Protein AF-A0A8T5AYS2-F1 (afdb_monomer_lite)

pLDDT: mean 88.97, std 14.57, range [39.88, 98.62]

Foldseek 3Di:
DAEKEKEWEAEDDPNDGAPLLVLLVVQLVVLQVVCCVVCVVVVYHYHYHYHYDYLVNCVVPQASHGWMDIPNHTLCVLQVKDKDWDAGDDSNPPDTHIWIGHPNDIGSRDHSVSSNSSSVSSVVVRVPPPPDDDDDDDDDDDDD

Secondary structure (DSSP, 8-state):
-EEEEEEEEEE-BTTB--HHHHHHHHHHHHHHHHHHHHHGGGTEEEEEEEEEE-HHHHHH-GGGTTEEEETTEEHHHHHT-EEEEEE--GGGTTSEEEEEEETTEEESS--HHHHHHHHHHHHHHHHHS-S------S------

Sequence (144 aa):
MKELRIKWQRLIHNGQTCPRCMSTGEEIEKAVSILKQTLTPLGIEVILEKDEFSLSEFYENPLESNRIWIEGRPIEEWLNGNTGQSPCCDNCSPHECRTIEVEEKVYETITSDLVVKAGMFAALNLINKPCCEDDENEGQSNTT

Radius of gyration: 17.22 Å; chains: 1; bounding box: 46×31×53 Å

Structure (mmCIF, N/CA/C/O backbone):
data_AF-A0A8T5AYS2-F1
#
_entry.id   AF-A0A8T5AYS2-F1
#
loop_
_atom_site.group_PDB
_atom_site.id
_atom_site.type_symbol
_atom_site.label_atom_id
_atom_site.label_alt_id
_atom_site.label_comp_id
_atom_site.label_asym_id
_atom_site.label_entity_id
_atom_site.label_seq_id
_atom_site.pdbx_PDB_ins_code
_atom_site.Cartn_x
_atom_site.Cartn_y
_atom_site.Cartn_z
_atom_site.occupancy
_atom_site.B_iso_or_equiv
_atom_site.auth_seq_id
_atom_site.auth_comp_id
_atom_site.auth_asym_id
_atom_site.auth_atom_id
_atom_site.pdbx_PDB_model_num
ATOM 1 N N . MET A 1 1 ? -6.462 11.374 20.583 1.00 80.81 1 MET A N 1
ATOM 2 C CA . MET A 1 1 ? -7.019 10.784 19.347 1.00 80.81 1 MET A CA 1
ATOM 3 C C . MET A 1 1 ? -6.039 9.707 18.922 1.00 80.81 1 MET A C 1
ATOM 5 O O . MET A 1 1 ? -4.854 9.931 19.126 1.00 80.81 1 MET A O 1
ATOM 9 N N . LYS A 1 2 ? -6.491 8.535 18.470 1.00 93.19 2 LYS A N 1
ATOM 10 C CA . LYS A 1 2 ? -5.560 7.516 17.954 1.00 93.19 2 LYS A CA 1
ATOM 11 C C . LYS A 1 2 ? -5.238 7.859 16.497 1.00 93.19 2 LYS A C 1
ATOM 13 O O . LYS A 1 2 ? -6.094 8.413 15.812 1.00 93.19 2 LYS A O 1
ATOM 18 N N . GLU A 1 3 ? -4.039 7.543 16.039 1.00 96.62 3 GLU A N 1
ATOM 19 C CA . GLU A 1 3 ? -3.625 7.761 14.652 1.00 96.62 3 GLU A CA 1
ATOM 20 C C . GLU A 1 3 ? -3.446 6.406 13.972 1.00 96.62 3 GLU A C 1
ATOM 22 O O . GLU A 1 3 ? -2.848 5.509 14.555 1.00 96.62 3 GLU A O 1
ATOM 27 N N . LEU A 1 4 ? -3.984 6.268 12.763 1.00 98.00 4 LEU A N 1
ATOM 28 C CA . LEU A 1 4 ? -3.706 5.178 11.842 1.00 98.00 4 LEU A CA 1
ATOM 29 C C . LEU A 1 4 ? -2.794 5.718 10.735 1.00 98.00 4 LEU A C 1
ATOM 31 O O . LEU A 1 4 ? -3.246 6.429 9.833 1.00 98.00 4 LEU A O 1
ATOM 35 N N . ARG A 1 5 ? -1.510 5.388 10.808 1.00 98.31 5 ARG A N 1
ATOM 36 C CA . ARG A 1 5 ? -0.469 5.801 9.871 1.00 98.31 5 ARG A CA 1
ATOM 37 C C . ARG A 1 5 ? -0.331 4.785 8.752 1.00 98.31 5 ARG A C 1
ATOM 39 O O . ARG A 1 5 ? -0.065 3.603 8.977 1.00 98.31 5 ARG A O 1
ATOM 46 N N . ILE A 1 6 ? -0.483 5.278 7.532 1.00 98.56 6 ILE A N 1
ATOM 47 C CA . ILE A 1 6 ? -0.266 4.546 6.292 1.00 98.56 6 ILE A CA 1
ATOM 48 C C . ILE A 1 6 ? 0.914 5.205 5.593 1.00 98.56 6 ILE A C 1
ATOM 50 O O . ILE A 1 6 ? 0.855 6.381 5.247 1.00 98.56 6 ILE A O 1
ATOM 54 N N . LYS A 1 7 ? 1.978 4.444 5.369 1.00 98.44 7 LYS A N 1
ATOM 55 C CA . LYS A 1 7 ? 3.162 4.887 4.637 1.00 98.44 7 LYS A CA 1
ATOM 56 C C . LYS A 1 7 ? 3.216 4.174 3.299 1.00 98.44 7 LYS A C 1
ATOM 58 O O . LYS A 1 7 ? 3.089 2.954 3.248 1.00 98.44 7 LYS A O 1
ATOM 63 N N . TRP A 1 8 ? 3.455 4.917 2.228 1.00 97.94 8 TRP A N 1
ATOM 64 C CA . TRP A 1 8 ? 3.685 4.362 0.901 1.00 97.94 8 TRP A CA 1
ATOM 65 C C . TRP A 1 8 ? 4.996 4.865 0.319 1.00 97.94 8 TRP A C 1
ATOM 67 O O . TRP A 1 8 ? 5.173 6.064 0.115 1.00 97.94 8 TRP A O 1
ATOM 77 N N . GLN A 1 9 ? 5.891 3.930 0.017 1.00 95.75 9 GLN A N 1
ATOM 78 C CA . GLN A 1 9 ? 7.172 4.197 -0.623 1.00 95.75 9 GLN A CA 1
ATOM 79 C C . GLN A 1 9 ? 7.127 3.780 -2.091 1.00 95.75 9 GLN A C 1
ATOM 81 O O . GLN A 1 9 ? 6.678 2.680 -2.429 1.00 95.75 9 GLN A O 1
ATOM 86 N N . ARG A 1 10 ? 7.629 4.643 -2.977 1.00 94.06 10 ARG A N 1
ATOM 87 C CA . ARG A 1 10 ? 7.672 4.384 -4.423 1.00 94.06 10 ARG A CA 1
ATOM 88 C C . ARG A 1 10 ? 8.931 4.941 -5.061 1.00 94.06 10 ARG A C 1
ATOM 90 O O . ARG A 1 10 ? 9.403 6.003 -4.665 1.00 94.06 10 ARG A O 1
ATOM 97 N N . LEU A 1 11 ? 9.395 4.283 -6.120 1.00 92.38 11 LEU A N 1
ATOM 98 C CA . LEU A 1 11 ? 10.430 4.841 -6.984 1.00 92.38 11 LEU A CA 1
ATOM 99 C C . LEU A 1 11 ? 9.966 6.180 -7.569 1.00 92.38 11 LEU A C 1
ATOM 101 O O . LEU A 1 11 ? 8.943 6.226 -8.258 1.00 92.38 11 LEU A O 1
ATOM 105 N N . ILE A 1 12 ? 10.739 7.238 -7.339 1.00 91.19 12 ILE A N 1
ATOM 106 C CA . ILE A 1 12 ? 10.615 8.511 -8.048 1.00 91.19 12 ILE A CA 1
ATOM 107 C C . ILE A 1 12 ? 11.900 8.762 -8.834 1.00 91.1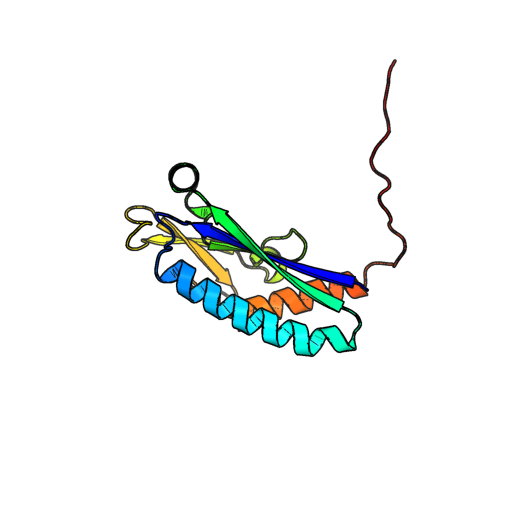9 12 ILE A C 1
ATOM 109 O O . ILE A 1 12 ? 13.000 8.783 -8.288 1.00 91.19 12 ILE A O 1
ATOM 113 N N . HIS A 1 13 ? 11.755 8.985 -10.137 1.00 87.00 13 HIS A N 1
ATOM 114 C CA . HIS A 1 13 ? 12.836 9.391 -11.023 1.00 87.00 13 HIS A CA 1
ATOM 115 C C . HIS A 1 13 ? 12.359 10.559 -11.889 1.00 87.00 13 HIS A C 1
ATOM 117 O O . HIS A 1 13 ? 11.329 10.464 -12.554 1.00 87.00 13 HIS A O 1
ATOM 123 N N . ASN A 1 14 ? 13.077 11.687 -11.844 1.00 84.81 14 ASN A N 1
ATOM 124 C CA . ASN A 1 14 ? 12.712 12.939 -12.525 1.00 84.81 14 ASN A CA 1
ATOM 125 C C . ASN A 1 14 ? 11.274 13.414 -12.223 1.00 84.81 14 ASN A C 1
ATOM 127 O O . ASN A 1 14 ? 10.566 13.894 -13.106 1.00 84.81 14 ASN A O 1
ATOM 131 N N . GLY A 1 15 ? 10.825 13.251 -10.973 1.00 85.31 15 GLY A N 1
ATOM 132 C CA . GLY A 1 15 ? 9.476 13.631 -10.538 1.00 85.31 15 GLY A CA 1
ATOM 133 C C . GLY A 1 15 ? 8.358 12.694 -11.013 1.00 85.31 15 GLY A C 1
ATOM 134 O O . GLY A 1 15 ? 7.185 12.999 -10.813 1.00 85.31 15 GLY A O 1
ATOM 135 N N . GLN A 1 16 ? 8.695 11.560 -11.633 1.00 87.00 16 GLN A N 1
ATOM 136 C CA . GLN A 1 16 ? 7.741 10.583 -12.156 1.00 87.00 16 GLN A CA 1
ATOM 137 C C . GLN A 1 16 ? 7.979 9.190 -11.563 1.00 87.00 16 GLN A C 1
ATOM 139 O O . GLN A 1 16 ? 9.067 8.867 -11.090 1.00 87.00 16 GLN A O 1
ATOM 144 N N . THR A 1 17 ? 6.951 8.345 -11.608 1.00 91.31 17 THR A N 1
ATOM 145 C CA . THR A 1 17 ? 7.015 6.924 -11.238 1.00 91.31 17 THR A CA 1
ATOM 146 C C . THR A 1 17 ? 6.467 6.069 -12.380 1.00 91.31 17 THR A C 1
ATOM 148 O O . THR A 1 17 ? 5.879 6.610 -13.316 1.00 91.31 17 THR A O 1
ATOM 151 N N . CYS A 1 18 ? 6.664 4.751 -12.339 1.00 90.38 18 CYS A N 1
ATOM 152 C CA . CYS A 1 18 ? 6.117 3.870 -13.370 1.00 90.38 18 CYS A CA 1
ATOM 153 C C . CYS A 1 18 ? 4.581 3.751 -13.250 1.00 90.38 18 CYS A C 1
ATOM 155 O O . CYS A 1 18 ? 4.030 3.964 -12.161 1.00 90.38 18 CYS A O 1
ATOM 157 N N . PRO A 1 19 ? 3.871 3.360 -14.325 1.00 90.50 19 PRO A N 1
ATOM 158 C CA . PRO A 1 19 ? 2.417 3.200 -14.309 1.00 90.50 19 PRO A CA 1
ATOM 159 C C . PRO A 1 19 ? 1.897 2.325 -13.162 1.00 90.50 19 PRO A C 1
ATOM 161 O O . PRO A 1 19 ? 0.900 2.670 -12.536 1.00 90.50 19 PRO A O 1
ATOM 164 N N . ARG A 1 20 ? 2.613 1.244 -12.817 1.00 92.12 20 ARG A N 1
ATOM 165 C CA . ARG A 1 20 ? 2.241 0.331 -11.722 1.00 92.12 20 ARG A CA 1
ATOM 166 C C . ARG A 1 20 ? 2.201 1.041 -10.366 1.00 92.12 20 ARG A C 1
ATOM 168 O O . ARG A 1 20 ? 1.201 0.950 -9.657 1.00 92.12 20 ARG A O 1
ATOM 175 N N . CYS A 1 21 ? 3.265 1.769 -10.027 1.00 91.31 21 CYS A N 1
ATOM 176 C CA . CYS A 1 21 ? 3.328 2.570 -8.806 1.00 91.31 21 CYS A CA 1
ATOM 177 C C . CYS A 1 21 ? 2.285 3.692 -8.830 1.00 91.31 21 CYS A C 1
ATOM 179 O O . CYS A 1 21 ? 1.629 3.943 -7.825 1.00 91.31 21 CYS A O 1
ATOM 181 N N . MET A 1 22 ? 2.094 4.355 -9.972 1.00 93.56 22 MET A N 1
ATOM 182 C CA . MET A 1 22 ? 1.096 5.418 -10.104 1.00 93.56 22 MET A CA 1
ATOM 183 C C . MET A 1 22 ? -0.315 4.903 -9.788 1.00 93.56 22 MET A C 1
ATOM 185 O O . MET A 1 22 ? -0.991 5.487 -8.944 1.00 93.56 22 MET A O 1
ATOM 189 N N . SER A 1 23 ? -0.717 3.773 -10.378 1.00 95.69 23 SER A N 1
ATOM 190 C CA . SER A 1 23 ? -2.014 3.146 -10.104 1.00 95.69 23 SER A CA 1
ATOM 191 C C . SER A 1 23 ? -2.157 2.699 -8.647 1.00 95.69 23 SER A C 1
ATOM 193 O O . SER A 1 23 ? -3.212 2.913 -8.057 1.00 95.69 23 SER A O 1
ATOM 195 N N . THR A 1 24 ? -1.104 2.152 -8.024 1.00 96.38 24 THR A N 1
ATOM 196 C CA . THR A 1 24 ? -1.131 1.856 -6.577 1.00 96.38 24 THR A CA 1
ATOM 197 C C . THR A 1 24 ? -1.371 3.130 -5.762 1.00 96.38 24 THR A C 1
ATOM 199 O O . THR A 1 24 ? -2.170 3.124 -4.830 1.00 96.38 24 THR A O 1
ATOM 202 N N . GLY A 1 25 ? -0.731 4.244 -6.124 1.00 96.88 25 GLY A N 1
ATOM 203 C CA . GLY A 1 25 ? -0.942 5.535 -5.469 1.00 96.88 25 GLY A CA 1
ATOM 204 C C . GLY A 1 25 ? -2.391 6.012 -5.525 1.00 96.88 25 GLY A C 1
ATOM 205 O O . GLY A 1 25 ? -2.927 6.462 -4.515 1.00 96.88 25 GLY A O 1
ATOM 206 N N . GLU A 1 26 ? -3.043 5.882 -6.680 1.00 97.81 26 GLU A N 1
ATOM 207 C CA . GLU A 1 26 ? -4.462 6.223 -6.846 1.00 97.81 26 GLU A CA 1
ATOM 208 C C . GLU A 1 26 ? -5.373 5.341 -5.980 1.00 97.81 26 GLU A C 1
ATOM 210 O O . GLU A 1 26 ? -6.319 5.833 -5.363 1.00 97.81 26 GLU A O 1
ATOM 215 N N . GLU A 1 27 ? -5.082 4.043 -5.901 1.00 98.56 27 GLU A N 1
ATOM 216 C CA . GLU A 1 27 ? -5.819 3.101 -5.058 1.00 98.56 27 GLU A CA 1
ATOM 217 C C . GLU A 1 27 ? -5.630 3.383 -3.559 1.00 98.56 27 GLU A C 1
ATOM 219 O O . GLU A 1 27 ? -6.595 3.322 -2.793 1.00 98.56 27 GLU A O 1
ATOM 224 N N . ILE A 1 28 ? -4.428 3.783 -3.136 1.00 98.31 28 ILE A N 1
ATOM 225 C CA . ILE A 1 28 ? -4.165 4.197 -1.751 1.00 98.31 28 ILE A CA 1
ATOM 226 C C . ILE A 1 28 ? -4.977 5.442 -1.392 1.00 98.31 28 ILE A C 1
ATOM 228 O O . ILE A 1 28 ? -5.589 5.477 -0.328 1.00 98.31 28 ILE A O 1
ATOM 232 N N . GLU A 1 29 ? -5.039 6.448 -2.267 1.00 98.31 29 GLU A N 1
ATOM 233 C CA . GLU A 1 29 ? -5.828 7.662 -2.011 1.00 98.31 29 GLU A CA 1
ATOM 234 C C . GLU A 1 29 ? -7.322 7.349 -1.847 1.00 98.31 29 GLU A C 1
ATOM 236 O O . GLU A 1 29 ? -7.982 7.850 -0.927 1.00 98.31 29 GLU A O 1
ATOM 241 N N . LYS A 1 30 ? -7.858 6.453 -2.689 1.00 98.56 30 LYS A N 1
ATOM 242 C CA . LYS A 1 30 ? -9.235 5.953 -2.551 1.00 98.56 30 LYS A CA 1
ATOM 243 C C . LYS A 1 30 ? -9.434 5.268 -1.199 1.00 98.56 30 LYS A C 1
ATOM 245 O O . LYS A 1 30 ? -10.393 5.579 -0.491 1.00 98.56 30 LYS A O 1
ATOM 250 N N . ALA A 1 31 ? -8.520 4.379 -0.816 1.00 98.56 31 ALA A N 1
ATOM 251 C CA . ALA A 1 31 ? -8.592 3.657 0.449 1.00 98.56 31 ALA A CA 1
ATOM 252 C C . ALA A 1 31 ? -8.507 4.585 1.669 1.00 98.56 31 ALA A C 1
ATOM 254 O O . ALA A 1 31 ? -9.311 4.463 2.591 1.00 98.56 31 ALA A O 1
ATOM 255 N N . VAL A 1 32 ? -7.592 5.558 1.661 1.00 98.50 32 VAL A N 1
ATOM 256 C CA . VAL A 1 32 ? -7.444 6.558 2.730 1.00 98.50 32 VAL A CA 1
ATOM 257 C C . VAL A 1 32 ? -8.722 7.374 2.888 1.00 98.50 32 VAL A C 1
ATOM 259 O O . VAL A 1 32 ? -9.163 7.602 4.013 1.00 98.50 32 VAL A O 1
ATOM 262 N N . SER A 1 33 ? -9.362 7.771 1.786 1.00 98.56 33 SER A N 1
ATOM 263 C CA . SER A 1 33 ? -10.651 8.468 1.831 1.00 98.56 33 SER A CA 1
ATOM 264 C C . SER A 1 33 ? -11.745 7.631 2.509 1.00 98.56 33 SER A C 1
ATOM 266 O O . SER A 1 33 ? -12.482 8.143 3.356 1.00 98.56 33 SER A O 1
ATOM 268 N N . ILE A 1 34 ? -11.830 6.334 2.190 1.00 98.62 34 ILE A N 1
ATOM 269 C CA . ILE A 1 34 ? -12.789 5.398 2.803 1.00 98.62 34 ILE A CA 1
ATOM 270 C C . ILE A 1 34 ? -12.494 5.213 4.299 1.00 98.62 34 ILE A C 1
ATOM 272 O O . ILE A 1 34 ? -13.401 5.288 5.134 1.00 98.62 34 ILE A O 1
ATOM 276 N N . LEU A 1 35 ? -11.223 5.004 4.653 1.00 98.44 35 LEU A N 1
ATOM 277 C CA . LEU A 1 35 ? -10.790 4.811 6.036 1.00 98.44 35 LEU A CA 1
ATOM 278 C C . LEU A 1 35 ? -11.052 6.059 6.883 1.00 98.44 35 LEU A C 1
ATOM 280 O O . LEU A 1 35 ? -11.605 5.930 7.969 1.00 98.44 35 LEU A O 1
ATOM 284 N N . LYS A 1 36 ? -10.757 7.265 6.379 1.00 98.31 36 LYS A N 1
ATOM 285 C CA . LYS A 1 36 ? -11.077 8.528 7.070 1.00 98.31 36 LYS A CA 1
ATOM 286 C C . LYS A 1 36 ? -12.562 8.619 7.404 1.00 98.31 36 LYS A C 1
ATOM 288 O O . LYS A 1 36 ? -12.916 8.816 8.563 1.00 98.31 36 LYS A O 1
ATOM 293 N N . GLN A 1 37 ? -13.426 8.404 6.411 1.00 98.00 37 GLN A N 1
ATOM 294 C CA . GLN A 1 37 ? -14.880 8.452 6.598 1.00 98.00 37 GLN A CA 1
ATOM 295 C C . GLN A 1 37 ? -15.372 7.441 7.642 1.00 98.00 37 GLN A C 1
ATOM 297 O O . GLN A 1 37 ? -16.277 7.747 8.415 1.00 98.00 37 GLN A O 1
ATOM 302 N N . THR A 1 38 ? -14.761 6.257 7.688 1.00 97.38 38 THR A N 1
ATOM 303 C CA . THR A 1 38 ? -15.197 5.172 8.577 1.00 97.38 38 THR A CA 1
ATOM 304 C C . THR A 1 38 ? -14.637 5.299 9.996 1.00 97.38 38 THR A C 1
ATOM 306 O O . THR A 1 38 ? -15.323 4.976 10.962 1.00 97.38 38 THR A O 1
ATOM 309 N N . LEU A 1 39 ? -13.397 5.773 10.139 1.00 97.25 39 LEU A N 1
ATOM 310 C CA . LEU A 1 39 ? -12.642 5.735 11.393 1.00 97.25 39 LEU A CA 1
ATOM 311 C C . LEU A 1 39 ? -12.679 7.051 12.182 1.00 97.25 39 LEU A C 1
ATOM 313 O O . LEU A 1 39 ? -12.579 7.024 13.408 1.00 97.25 39 LEU A O 1
ATOM 317 N N . THR A 1 40 ? -12.910 8.194 11.526 1.00 96.62 40 THR A N 1
ATOM 318 C CA . THR A 1 40 ? -13.064 9.485 12.226 1.00 96.62 40 THR A CA 1
ATOM 319 C C . THR A 1 40 ? -14.181 9.466 13.282 1.00 96.62 40 THR A C 1
ATOM 321 O O . THR A 1 40 ? -13.927 9.926 14.397 1.00 96.62 40 THR A O 1
ATOM 324 N N . PRO A 1 41 ? -15.378 8.886 13.035 1.00 96.12 41 PRO A N 1
ATOM 325 C CA . PRO A 1 41 ? -16.413 8.748 14.068 1.00 96.12 41 PRO A CA 1
ATOM 326 C C . PRO A 1 41 ? -15.983 7.924 15.290 1.00 96.12 41 PRO A C 1
ATOM 328 O O . PRO A 1 41 ? -16.567 8.067 16.361 1.00 96.12 41 PRO A O 1
ATOM 331 N N . LEU A 1 42 ? -14.960 7.076 15.143 1.00 94.50 42 LEU A N 1
ATOM 332 C CA . LEU A 1 42 ? -14.379 6.266 16.216 1.00 94.50 42 LEU A CA 1
ATOM 333 C C . LEU A 1 42 ? -13.218 6.978 16.935 1.00 94.50 42 LEU A C 1
ATOM 335 O O . LEU A 1 42 ? -12.572 6.383 17.795 1.00 94.50 42 LEU A O 1
ATOM 339 N N . GLY A 1 43 ? -12.935 8.241 16.599 1.00 95.69 43 GLY A N 1
ATOM 340 C CA . GLY A 1 43 ? -11.833 9.005 17.186 1.00 95.69 43 GLY A CA 1
ATOM 341 C C . GLY A 1 43 ? -10.449 8.548 16.715 1.00 95.69 43 GLY A C 1
ATOM 342 O O . GLY A 1 43 ? -9.476 8.683 17.467 1.00 95.69 43 GLY A O 1
ATOM 343 N N . ILE A 1 44 ? -10.372 7.992 15.500 1.00 97.25 44 ILE A N 1
ATOM 344 C CA . ILE A 1 44 ? -9.125 7.599 14.839 1.00 97.25 44 ILE A CA 1
ATOM 345 C C . ILE A 1 44 ? -8.901 8.499 13.619 1.00 97.25 44 ILE A C 1
ATOM 347 O O . ILE A 1 44 ? -9.727 8.551 12.704 1.00 97.25 44 ILE A O 1
ATOM 351 N N . GLU A 1 45 ? -7.771 9.195 13.605 1.00 97.69 45 GLU A N 1
ATOM 352 C CA . GLU A 1 45 ? -7.304 9.986 12.468 1.00 97.69 45 GLU A CA 1
ATOM 353 C C . GLU A 1 45 ? -6.463 9.113 11.533 1.00 97.69 45 GLU A C 1
ATOM 355 O O . GLU A 1 45 ? -5.647 8.326 11.996 1.00 97.69 45 GLU A O 1
ATOM 360 N N . VAL A 1 46 ? -6.647 9.238 10.217 1.00 98.19 46 VAL A N 1
ATOM 361 C CA . VAL A 1 46 ? -5.871 8.473 9.227 1.00 98.19 46 VAL A CA 1
ATOM 362 C C . VAL A 1 46 ? -4.869 9.394 8.544 1.00 98.19 46 VAL A C 1
ATOM 364 O O . VAL A 1 46 ? -5.263 10.372 7.898 1.00 98.19 46 VAL A O 1
ATOM 367 N N . ILE A 1 47 ? -3.587 9.052 8.639 1.00 98.25 47 ILE A N 1
ATOM 368 C CA . ILE A 1 47 ? -2.467 9.831 8.105 1.00 98.25 47 ILE A CA 1
ATOM 369 C C . ILE A 1 47 ? -1.835 9.046 6.955 1.00 98.25 47 ILE A C 1
ATOM 371 O O . ILE A 1 47 ? -1.504 7.875 7.117 1.00 98.25 47 ILE A O 1
ATOM 375 N N . LEU A 1 48 ? -1.680 9.690 5.793 1.00 98.44 48 LEU A N 1
ATOM 376 C CA . LEU A 1 48 ? -0.969 9.131 4.643 1.00 98.44 48 LEU A CA 1
ATOM 377 C C . LEU A 1 48 ? 0.380 9.832 4.484 1.00 98.44 48 LEU A C 1
ATOM 379 O O . LEU A 1 48 ? 0.426 11.030 4.205 1.00 98.44 48 LEU A O 1
ATOM 383 N N . GLU A 1 49 ? 1.455 9.066 4.599 1.00 98.19 49 GLU A N 1
ATOM 384 C CA . GLU A 1 49 ? 2.828 9.487 4.341 1.00 98.19 49 GLU A CA 1
ATOM 385 C C . GLU A 1 49 ? 3.290 8.896 3.003 1.00 98.19 49 GLU A C 1
ATOM 387 O O . GLU A 1 49 ? 3.077 7.714 2.713 1.00 98.19 49 GLU A O 1
ATOM 392 N N . LYS A 1 50 ? 3.888 9.735 2.155 1.00 96.69 50 LYS A N 1
ATOM 393 C CA . LYS A 1 50 ? 4.376 9.346 0.831 1.00 96.69 50 LYS A CA 1
ATOM 394 C C . LYS A 1 50 ? 5.879 9.538 0.779 1.00 96.69 50 LYS A C 1
ATOM 396 O O . LYS A 1 50 ? 6.340 10.672 0.682 1.00 96.69 50 LYS A O 1
ATOM 401 N N . ASP A 1 51 ? 6.598 8.431 0.726 1.00 95.25 51 ASP A N 1
ATOM 402 C CA . ASP A 1 51 ? 8.050 8.428 0.687 1.00 95.25 51 ASP A CA 1
ATOM 403 C C . ASP A 1 51 ? 8.559 8.184 -0.728 1.00 95.25 51 ASP A C 1
ATOM 405 O O . ASP A 1 51 ? 7.983 7.431 -1.528 1.00 95.25 51 ASP A O 1
ATOM 409 N N . GLU A 1 52 ? 9.655 8.863 -1.037 1.00 93.88 52 GLU A N 1
ATOM 410 C CA . GLU A 1 52 ? 10.371 8.708 -2.290 1.00 93.88 52 GLU A CA 1
ATOM 411 C C . GLU A 1 52 ? 11.491 7.691 -2.108 1.00 93.88 52 GLU A C 1
ATOM 413 O O . GLU A 1 52 ? 12.226 7.722 -1.126 1.00 93.88 52 GLU A O 1
ATOM 418 N N . PHE A 1 53 ? 11.608 6.793 -3.075 1.00 90.25 53 PHE A N 1
ATOM 419 C CA . PHE A 1 53 ? 12.685 5.825 -3.179 1.00 90.25 53 PHE A CA 1
ATOM 420 C C . PHE A 1 53 ? 13.522 6.205 -4.392 1.00 90.25 53 PHE A C 1
ATOM 422 O O . PHE A 1 53 ? 12.983 6.352 -5.495 1.00 90.25 53 PHE A O 1
ATOM 429 N N . SER A 1 54 ? 14.814 6.445 -4.195 1.00 89.94 54 SER A N 1
ATOM 430 C CA . SER A 1 54 ? 15.680 6.908 -5.274 1.00 89.94 54 SER A CA 1
ATOM 431 C C . SER A 1 54 ? 15.998 5.785 -6.260 1.00 89.94 54 SER A C 1
ATOM 433 O O . SER A 1 54 ? 15.892 4.596 -5.961 1.00 89.94 54 SER A O 1
ATOM 435 N N . LEU A 1 55 ? 16.445 6.163 -7.458 1.00 86.75 55 LEU A N 1
ATOM 436 C CA . LEU A 1 55 ? 16.857 5.191 -8.469 1.00 86.75 55 LEU A CA 1
ATOM 437 C C . LEU A 1 55 ? 18.088 4.374 -8.030 1.00 86.75 55 LEU A C 1
ATOM 439 O O . LEU A 1 55 ? 18.185 3.196 -8.358 1.00 86.75 55 LEU A O 1
ATOM 443 N N . SER A 1 56 ? 19.013 4.975 -7.274 1.00 88.62 56 SER A N 1
ATOM 444 C CA . SER A 1 56 ? 20.176 4.265 -6.724 1.00 88.62 56 SER A CA 1
ATOM 445 C C . SER A 1 56 ? 19.766 3.182 -5.731 1.00 88.62 56 SER A C 1
ATOM 447 O O . SER A 1 56 ? 20.216 2.050 -5.863 1.00 88.62 56 SER A O 1
ATOM 449 N N . GLU A 1 57 ? 18.865 3.500 -4.798 1.00 88.50 57 GLU A N 1
ATOM 450 C CA . GLU A 1 57 ? 18.353 2.517 -3.833 1.00 88.50 57 GLU A CA 1
ATOM 451 C C . GLU A 1 57 ? 17.529 1.432 -4.538 1.00 88.50 57 GLU A C 1
ATOM 453 O O . GLU A 1 57 ? 17.602 0.255 -4.188 1.00 88.50 57 GLU A O 1
ATOM 458 N N . PHE A 1 58 ? 16.795 1.807 -5.590 1.00 88.06 58 PHE A N 1
ATOM 459 C CA . PHE A 1 58 ? 16.055 0.858 -6.412 1.00 88.06 58 PHE A CA 1
ATOM 460 C C . PHE A 1 58 ? 16.950 -0.166 -7.100 1.00 88.06 58 PHE A C 1
ATOM 462 O O . PHE A 1 58 ? 16.591 -1.337 -7.134 1.00 88.06 58 PHE A O 1
ATOM 469 N N . TYR A 1 59 ? 18.112 0.229 -7.620 1.00 87.00 59 TYR A N 1
ATOM 470 C CA . TYR A 1 59 ? 19.033 -0.732 -8.230 1.00 87.00 59 TYR A CA 1
ATOM 471 C C . TYR A 1 59 ? 19.656 -1.699 -7.222 1.00 87.00 59 TYR A C 1
ATOM 473 O O . TYR A 1 59 ? 19.996 -2.821 -7.598 1.00 87.00 59 TYR A O 1
ATOM 481 N N . GLU A 1 60 ? 19.782 -1.295 -5.958 1.00 89.94 60 GLU A N 1
ATOM 482 C CA . GLU A 1 60 ? 20.245 -2.177 -4.886 1.00 89.94 60 GLU A CA 1
ATOM 483 C C . GLU A 1 60 ? 19.144 -3.140 -4.430 1.00 89.94 60 GLU A C 1
ATOM 485 O O . GLU A 1 60 ? 19.411 -4.326 -4.230 1.00 89.94 60 GLU A O 1
ATOM 490 N N . ASN A 1 61 ? 17.905 -2.655 -4.293 1.00 90.19 61 ASN A N 1
ATOM 491 C CA . ASN A 1 61 ? 16.776 -3.475 -3.862 1.00 90.19 61 ASN A CA 1
ATOM 492 C C . ASN A 1 61 ? 15.438 -3.049 -4.513 1.00 90.19 61 ASN A C 1
ATOM 494 O O . ASN A 1 61 ? 14.649 -2.312 -3.909 1.00 90.19 61 ASN A O 1
ATOM 498 N N . PRO A 1 62 ? 15.122 -3.554 -5.723 1.00 88.50 62 PRO A N 1
ATOM 499 C CA . PRO A 1 62 ? 13.902 -3.192 -6.452 1.00 88.50 62 PRO A CA 1
ATOM 500 C C . PRO A 1 62 ? 12.595 -3.509 -5.711 1.00 88.50 62 PRO A C 1
ATOM 502 O O . PRO A 1 62 ? 11.565 -2.875 -5.962 1.00 88.50 62 PRO A O 1
ATOM 505 N N . LEU A 1 63 ? 12.625 -4.492 -4.803 1.00 90.94 63 LEU A N 1
ATOM 506 C CA . LEU A 1 63 ? 11.452 -4.972 -4.069 1.00 90.94 63 LEU A CA 1
ATOM 507 C C . LEU A 1 63 ? 11.035 -4.050 -2.915 1.00 90.94 63 LEU A C 1
ATOM 509 O O . LEU A 1 63 ? 9.954 -4.227 -2.358 1.00 90.94 63 LEU A O 1
ATOM 513 N N . GLU A 1 64 ? 11.848 -3.047 -2.582 1.00 91.25 64 GLU A N 1
ATOM 514 C CA . GLU A 1 64 ? 11.490 -1.997 -1.618 1.00 91.25 64 GLU A CA 1
ATOM 515 C C . GLU A 1 64 ? 10.678 -0.860 -2.257 1.00 91.25 64 GLU A C 1
ATOM 517 O O . GLU A 1 64 ? 10.123 -0.008 -1.561 1.00 91.25 64 GLU A O 1
ATOM 522 N N . SER A 1 65 ? 10.554 -0.849 -3.587 1.00 90.81 65 SER A N 1
ATOM 523 C CA . SER A 1 65 ? 9.635 0.049 -4.281 1.00 90.81 65 SER A CA 1
ATOM 524 C C . SER A 1 65 ? 8.203 -0.482 -4.238 1.00 90.81 65 SER A C 1
ATOM 526 O O . SER A 1 65 ? 7.960 -1.688 -4.207 1.00 90.81 65 SER A O 1
ATOM 528 N N . ASN A 1 66 ? 7.240 0.438 -4.305 1.00 93.31 66 ASN A N 1
ATOM 529 C CA . ASN A 1 66 ? 5.806 0.150 -4.297 1.00 93.31 66 ASN A CA 1
ATOM 530 C C . ASN A 1 66 ? 5.352 -0.599 -3.032 1.00 93.31 66 ASN A C 1
ATOM 532 O O . ASN A 1 66 ? 4.516 -1.504 -3.087 1.00 93.31 66 ASN A O 1
ATOM 536 N N . ARG A 1 67 ? 5.936 -0.239 -1.887 1.00 95.81 67 ARG A N 1
ATOM 537 C CA . ARG A 1 67 ? 5.697 -0.889 -0.599 1.00 95.81 67 ARG A CA 1
ATOM 538 C C . ARG A 1 67 ? 4.807 -0.023 0.282 1.00 95.81 67 ARG A C 1
ATOM 540 O O . ARG A 1 67 ? 4.943 1.200 0.306 1.00 95.81 67 ARG A O 1
ATOM 547 N N . ILE A 1 68 ? 3.876 -0.670 0.978 1.00 98.00 68 ILE A N 1
ATOM 548 C CA . ILE A 1 68 ? 2.914 -0.023 1.871 1.00 98.00 68 ILE A CA 1
ATOM 549 C C . ILE A 1 68 ? 3.108 -0.582 3.276 1.00 98.00 68 ILE A C 1
ATOM 551 O O . ILE A 1 68 ? 3.127 -1.801 3.456 1.00 98.00 68 ILE A O 1
ATOM 555 N N . TRP A 1 69 ? 3.197 0.309 4.258 1.00 98.44 69 TRP A N 1
ATOM 556 C CA . TRP A 1 69 ? 3.144 -0.024 5.674 1.00 98.44 69 TRP A CA 1
ATOM 557 C C . TRP A 1 69 ? 1.900 0.589 6.298 1.00 98.44 69 TRP A C 1
ATOM 559 O O . TRP A 1 69 ? 1.520 1.713 5.972 1.00 98.44 69 TRP A O 1
ATOM 569 N N . ILE A 1 70 ? 1.294 -0.142 7.222 1.00 98.25 70 ILE A N 1
ATOM 570 C CA . ILE A 1 70 ? 0.202 0.328 8.067 1.00 98.25 70 ILE A CA 1
ATOM 571 C C . ILE A 1 70 ? 0.612 0.037 9.506 1.00 98.25 70 ILE A C 1
ATOM 573 O O . ILE A 1 70 ? 0.921 -1.111 9.831 1.00 98.25 70 ILE A O 1
ATOM 577 N N . GLU A 1 71 ? 0.679 1.071 10.346 1.00 96.75 71 GLU A N 1
ATOM 578 C CA . GLU A 1 71 ? 1.204 0.971 11.720 1.00 96.75 71 GLU A CA 1
ATOM 579 C C . GLU A 1 71 ? 2.594 0.312 11.782 1.00 96.75 71 GLU A C 1
ATOM 581 O O . GLU A 1 71 ? 2.854 -0.596 12.571 1.00 96.75 71 GLU A O 1
ATOM 586 N N . GLY A 1 72 ? 3.486 0.722 10.873 1.00 96.38 72 GLY A N 1
ATOM 587 C CA . GLY A 1 72 ? 4.863 0.222 10.796 1.00 96.38 72 GLY A CA 1
ATOM 588 C C . GLY A 1 72 ? 5.013 -1.210 10.271 1.00 96.38 72 GLY A C 1
ATOM 589 O O . GLY A 1 72 ? 6.138 -1.652 10.051 1.00 96.38 72 GLY A O 1
ATOM 590 N N . ARG A 1 73 ? 3.913 -1.929 10.011 1.00 97.19 73 ARG A N 1
ATOM 591 C CA . ARG A 1 73 ? 3.935 -3.296 9.470 1.00 97.19 73 ARG A CA 1
ATOM 592 C C . ARG A 1 73 ? 3.596 -3.309 7.981 1.00 97.19 73 ARG A C 1
ATOM 594 O O . ARG A 1 73 ? 2.682 -2.587 7.577 1.00 97.19 73 ARG A O 1
ATOM 601 N N . PRO A 1 74 ? 4.296 -4.102 7.155 1.00 97.31 74 PRO A N 1
ATOM 602 C CA . PRO A 1 74 ? 3.985 -4.223 5.737 1.00 97.31 74 PRO A CA 1
ATOM 603 C C . PRO A 1 74 ? 2.567 -4.774 5.528 1.00 97.31 74 PRO A C 1
ATOM 605 O O . PRO A 1 74 ? 2.072 -5.580 6.317 1.00 97.31 74 PRO A O 1
ATOM 608 N N . ILE A 1 75 ? 1.894 -4.326 4.467 1.00 97.69 75 ILE A N 1
ATOM 609 C CA . ILE A 1 75 ? 0.484 -4.659 4.208 1.00 97.69 75 ILE A CA 1
ATOM 610 C C . ILE A 1 75 ? 0.218 -6.174 4.133 1.00 97.69 75 ILE A C 1
ATOM 612 O O . ILE A 1 75 ? -0.853 -6.633 4.521 1.00 97.69 75 ILE A O 1
ATOM 616 N N . GLU A 1 76 ? 1.195 -6.965 3.693 1.00 96.62 76 GLU A N 1
ATOM 617 C CA . GLU A 1 76 ? 1.090 -8.421 3.583 1.00 96.62 76 GLU A CA 1
ATOM 618 C C . GLU A 1 76 ? 0.890 -9.083 4.946 1.00 96.62 76 GLU A C 1
ATOM 620 O O . GLU A 1 76 ? 0.098 -10.015 5.051 1.00 96.62 76 GLU A O 1
ATOM 625 N N . GLU A 1 77 ? 1.532 -8.573 6.001 1.00 97.19 77 GLU A N 1
ATOM 626 C CA . GLU A 1 77 ? 1.362 -9.105 7.358 1.00 97.19 77 GLU A CA 1
ATOM 627 C C . GLU A 1 77 ? -0.078 -8.937 7.851 1.00 97.19 77 GLU A C 1
ATOM 629 O O . GLU A 1 77 ? -0.620 -9.821 8.508 1.00 97.19 77 GLU A O 1
ATOM 634 N N . TRP A 1 78 ? -0.734 -7.831 7.490 1.00 97.25 78 TRP A N 1
ATOM 635 C CA . TRP A 1 78 ? -2.143 -7.596 7.819 1.00 97.25 78 TRP A CA 1
ATOM 636 C C . TRP A 1 78 ? -3.104 -8.486 7.030 1.00 97.25 78 TRP A C 1
ATOM 638 O O . TRP A 1 78 ? -4.235 -8.713 7.462 1.00 97.25 78 TRP A O 1
ATOM 648 N N . LEU A 1 79 ? -2.675 -8.961 5.862 1.00 96.81 79 LEU A N 1
ATOM 649 C CA . LEU A 1 79 ? -3.500 -9.716 4.924 1.00 96.81 79 LEU A CA 1
ATOM 650 C C . LEU A 1 79 ? -3.184 -11.216 4.914 1.00 96.81 79 LEU A C 1
ATOM 652 O O . LEU A 1 79 ? -3.832 -11.948 4.169 1.00 96.81 79 LEU A O 1
ATOM 656 N N . ASN A 1 80 ? -2.222 -11.674 5.727 1.00 95.75 80 ASN A N 1
ATOM 657 C CA . ASN A 1 80 ? -1.619 -13.009 5.624 1.00 95.75 80 ASN A CA 1
ATOM 658 C C . ASN A 1 80 ? -1.158 -13.323 4.187 1.00 95.75 80 ASN A C 1
ATOM 660 O O . ASN A 1 80 ? -1.372 -14.422 3.676 1.00 95.75 80 ASN A O 1
ATOM 664 N N . GLY A 1 81 ? -0.593 -12.317 3.521 1.00 95.12 81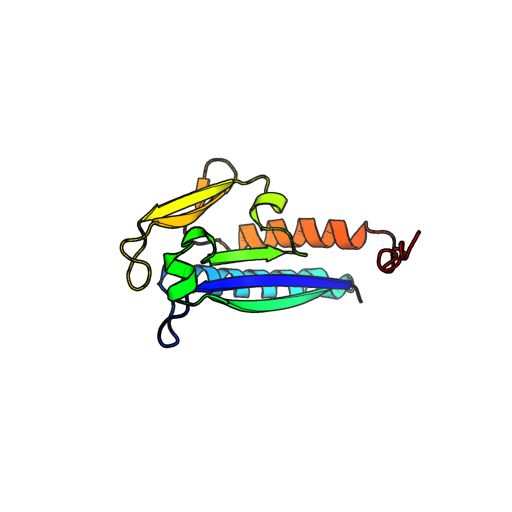 GLY A N 1
ATOM 665 C CA . GLY A 1 81 ? -0.071 -12.408 2.166 1.00 95.12 81 GLY A CA 1
ATOM 666 C C . GLY A 1 81 ? 1.440 -12.613 2.122 1.00 95.12 81 GLY A C 1
ATOM 667 O O . GLY A 1 81 ? 2.117 -12.636 3.149 1.00 95.12 81 GLY A O 1
ATOM 668 N N . ASN A 1 82 ? 1.973 -12.705 0.907 1.00 95.69 82 ASN A N 1
ATOM 669 C CA . ASN A 1 82 ? 3.406 -12.803 0.642 1.00 95.69 82 ASN A CA 1
ATOM 670 C C . ASN A 1 82 ? 3.856 -11.704 -0.321 1.00 95.69 82 ASN A C 1
ATOM 672 O O . ASN A 1 82 ? 3.080 -11.213 -1.139 1.00 95.69 82 ASN A O 1
ATOM 676 N N . THR A 1 83 ? 5.131 -11.325 -0.242 1.00 95.38 83 THR A N 1
ATOM 677 C CA . THR A 1 83 ? 5.749 -10.492 -1.281 1.00 95.38 83 THR A CA 1
ATOM 678 C C . THR A 1 83 ? 6.163 -11.383 -2.448 1.00 95.38 83 THR A C 1
ATOM 680 O O . THR A 1 83 ? 6.808 -12.409 -2.245 1.00 95.38 83 THR A O 1
ATOM 683 N N . GLY A 1 84 ? 5.805 -10.973 -3.660 1.00 93.38 84 GLY A N 1
ATOM 684 C CA . GLY A 1 84 ? 6.256 -11.576 -4.907 1.00 93.38 84 GLY A CA 1
ATOM 685 C C . GLY A 1 84 ? 7.008 -10.568 -5.774 1.00 93.38 84 GLY A C 1
ATOM 686 O O . GLY A 1 84 ? 7.266 -9.428 -5.373 1.00 93.38 84 GLY A O 1
ATOM 687 N N . GLN A 1 85 ? 7.339 -10.989 -6.992 1.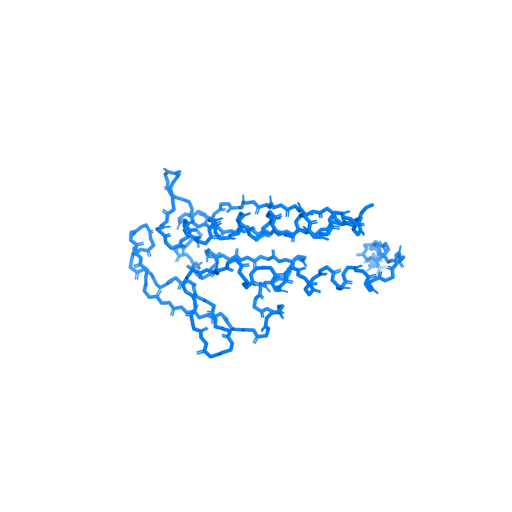00 93.62 85 GLN A N 1
ATOM 688 C CA . GLN A 1 85 ? 7.970 -10.135 -7.990 1.00 93.62 85 GLN A CA 1
ATOM 689 C C . GLN A 1 85 ? 7.499 -10.487 -9.403 1.00 93.62 85 GLN A C 1
ATOM 691 O O . GLN A 1 85 ? 7.170 -11.638 -9.689 1.00 93.62 85 GLN A O 1
ATOM 696 N N . SER A 1 86 ? 7.448 -9.488 -10.281 1.00 90.69 86 SER A N 1
ATOM 697 C CA . SER A 1 86 ? 7.174 -9.665 -11.709 1.00 90.69 86 SER A CA 1
ATOM 698 C C . SER A 1 86 ? 7.924 -8.619 -12.540 1.00 90.69 86 SER A C 1
ATOM 700 O O . SER A 1 86 ? 8.219 -7.534 -12.023 1.00 90.69 86 SER A O 1
ATOM 702 N N . PRO A 1 87 ? 8.215 -8.883 -13.829 1.00 89.06 87 PRO A N 1
ATOM 703 C CA . PRO A 1 87 ? 8.813 -7.892 -14.720 1.00 89.06 87 PRO A CA 1
ATOM 704 C C . PRO A 1 87 ? 8.053 -6.563 -14.702 1.00 89.06 87 PRO A C 1
ATOM 706 O O . PRO A 1 87 ? 6.820 -6.543 -14.670 1.00 89.06 87 PRO A O 1
ATOM 709 N N . CYS A 1 88 ? 8.789 -5.452 -14.719 1.00 85.75 88 CYS A N 1
ATOM 710 C CA . CYS A 1 88 ? 8.220 -4.107 -14.675 1.00 85.75 88 CYS A CA 1
ATOM 711 C C . CYS A 1 88 ? 8.477 -3.314 -15.967 1.00 85.75 88 CYS A C 1
ATOM 713 O O . CYS A 1 88 ? 9.152 -3.774 -16.888 1.00 85.75 88 CYS A O 1
ATOM 715 N N . CYS A 1 89 ? 7.910 -2.112 -16.040 1.00 78.56 89 CYS A N 1
ATOM 716 C CA . CYS A 1 89 ? 7.949 -1.225 -17.201 1.00 78.56 89 CYS A CA 1
ATOM 717 C C . CYS A 1 89 ? 8.714 0.078 -16.915 1.00 78.56 89 CYS A C 1
ATOM 719 O O . CYS A 1 89 ? 8.968 0.438 -15.762 1.00 78.56 89 CYS A O 1
ATOM 721 N N . ASP A 1 90 ? 9.059 0.789 -17.990 1.00 81.94 90 ASP A N 1
ATOM 722 C CA . ASP A 1 90 ? 9.601 2.152 -17.973 1.00 81.94 90 ASP A CA 1
ATOM 723 C C . ASP A 1 90 ? 10.813 2.320 -17.041 1.00 81.94 90 ASP A C 1
ATOM 725 O O . ASP A 1 90 ? 11.797 1.595 -17.173 1.00 81.94 90 ASP A O 1
ATOM 729 N N . ASN A 1 91 ? 10.729 3.251 -16.083 1.00 77.81 91 ASN A N 1
ATOM 730 C CA . ASN A 1 91 ? 11.792 3.600 -15.135 1.00 77.81 91 ASN A CA 1
ATOM 731 C C . ASN A 1 91 ? 12.248 2.430 -14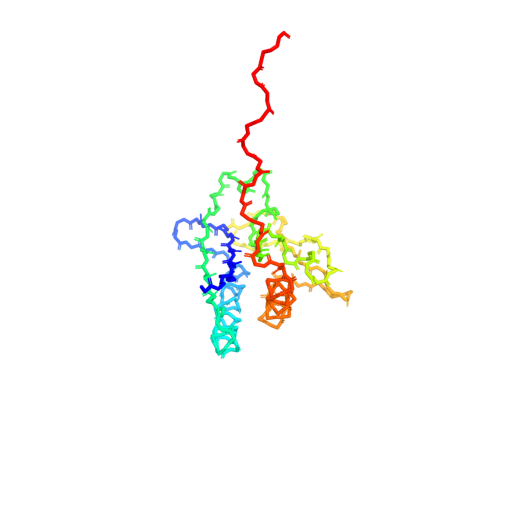.249 1.00 77.81 91 ASN A C 1
ATOM 733 O O . ASN A 1 91 ? 13.296 2.524 -13.617 1.00 77.81 91 ASN A O 1
ATOM 737 N N . CYS A 1 92 ? 11.461 1.356 -14.174 1.00 79.81 92 CYS A N 1
ATOM 738 C CA . CYS A 1 92 ? 11.795 0.157 -13.415 1.00 79.81 92 CYS A CA 1
ATOM 739 C C . CYS A 1 92 ? 12.430 -0.945 -14.280 1.00 79.81 92 CYS A C 1
ATOM 741 O O . CYS A 1 92 ? 12.957 -1.913 -13.738 1.00 79.81 92 CYS A O 1
ATOM 743 N N . SER A 1 93 ? 12.361 -0.847 -15.611 1.00 78.81 93 SER A N 1
ATOM 744 C CA . SER A 1 93 ? 12.894 -1.865 -16.522 1.00 78.81 93 SER A CA 1
ATOM 745 C C . SER A 1 93 ? 14.429 -1.807 -16.569 1.00 78.81 93 SER A C 1
ATOM 747 O O . SER A 1 93 ? 14.986 -0.708 -16.581 1.00 78.81 93 SER A O 1
ATOM 749 N N . PRO A 1 94 ? 15.144 -2.950 -16.612 1.00 82.44 94 PRO A N 1
ATOM 750 C CA . PRO A 1 94 ? 14.656 -4.325 -16.792 1.00 82.44 94 PRO A CA 1
ATOM 751 C C . PRO A 1 94 ? 14.423 -5.107 -15.484 1.00 82.44 94 PRO A C 1
ATOM 753 O O . PRO A 1 94 ? 14.384 -6.336 -15.514 1.00 82.44 94 PRO A O 1
ATOM 756 N N . HIS A 1 95 ? 14.307 -4.441 -14.332 1.00 83.00 95 HIS A N 1
ATOM 757 C CA . HIS A 1 95 ? 14.199 -5.117 -13.038 1.00 83.00 95 HIS A CA 1
ATOM 758 C C . HIS A 1 95 ? 12.790 -5.668 -12.786 1.00 83.00 95 HIS A C 1
ATOM 760 O O . HIS A 1 95 ? 11.778 -5.082 -13.185 1.00 83.00 95 HIS A O 1
ATOM 766 N N . GLU A 1 96 ? 12.723 -6.799 -12.082 1.00 87.69 96 GLU A N 1
ATOM 767 C CA . GLU A 1 96 ? 11.463 -7.288 -11.532 1.00 87.69 96 GLU A CA 1
ATOM 768 C C . GLU A 1 96 ? 11.063 -6.414 -10.340 1.00 87.69 96 GLU A C 1
ATOM 770 O O . GLU A 1 96 ? 11.868 -6.136 -9.451 1.00 87.69 96 GLU A O 1
ATOM 775 N N . CYS A 1 97 ? 9.818 -5.947 -10.343 1.00 88.38 97 CYS A N 1
ATOM 776 C CA . CYS A 1 97 ? 9.261 -5.139 -9.270 1.00 88.38 97 CYS A CA 1
ATOM 777 C C . CYS A 1 97 ? 8.344 -5.955 -8.380 1.00 88.38 97 CYS A C 1
ATOM 779 O O . CYS A 1 97 ? 7.744 -6.948 -8.792 1.00 88.38 97 CYS A O 1
ATOM 781 N N . ARG A 1 98 ? 8.189 -5.432 -7.169 1.00 93.25 98 ARG A N 1
ATOM 782 C CA . ARG A 1 98 ? 7.329 -5.956 -6.123 1.00 93.25 98 ARG A CA 1
ATOM 783 C C . ARG A 1 98 ? 5.897 -6.200 -6.601 1.00 93.25 98 ARG A C 1
ATOM 785 O O . ARG A 1 98 ? 5.270 -5.325 -7.206 1.00 93.25 98 ARG A O 1
ATOM 792 N N . THR A 1 99 ? 5.381 -7.366 -6.247 1.00 94.38 99 THR A N 1
ATOM 793 C CA . THR A 1 99 ? 3.959 -7.714 -6.272 1.00 94.38 99 THR A CA 1
ATOM 794 C C . THR A 1 99 ? 3.553 -8.210 -4.889 1.00 94.38 99 THR A C 1
ATOM 796 O O . THR A 1 99 ? 4.407 -8.490 -4.043 1.00 94.38 99 THR A O 1
ATOM 799 N N . ILE A 1 100 ? 2.252 -8.296 -4.636 1.00 95.50 100 ILE A N 1
ATOM 800 C CA . ILE A 1 100 ? 1.728 -8.878 -3.399 1.00 95.50 100 ILE A CA 1
ATOM 801 C C . ILE A 1 100 ? 0.848 -10.068 -3.752 1.00 95.50 100 ILE A C 1
ATOM 803 O O . ILE A 1 100 ? 0.070 -10.000 -4.701 1.00 95.50 100 ILE A O 1
ATOM 807 N N . GLU A 1 101 ? 0.975 -11.157 -3.011 1.00 95.94 101 GLU A N 1
ATOM 808 C CA . GLU A 1 101 ? 0.128 -12.333 -3.154 1.00 95.94 101 GLU A CA 1
ATOM 809 C C . GLU A 1 101 ? -0.790 -12.441 -1.943 1.00 95.94 101 GLU A C 1
ATOM 811 O O . GLU A 1 101 ? -0.325 -12.550 -0.810 1.00 95.94 101 GLU A O 1
ATOM 816 N N . VAL A 1 102 ? -2.098 -12.397 -2.176 1.00 95.25 102 VAL A N 1
ATOM 817 C CA . VAL A 1 102 ? -3.124 -12.504 -1.135 1.00 95.25 102 VAL A CA 1
ATOM 818 C C . VAL A 1 102 ? -4.194 -13.456 -1.643 1.00 95.25 102 VAL A C 1
ATOM 820 O O . VAL A 1 102 ? -4.723 -13.248 -2.733 1.00 95.25 102 VAL A O 1
ATOM 823 N N . GLU A 1 103 ? -4.521 -14.487 -0.859 1.00 91.62 103 GLU A N 1
ATOM 824 C CA . GLU A 1 103 ? -5.546 -15.483 -1.218 1.00 91.62 103 GLU A CA 1
ATOM 825 C C . GLU A 1 103 ? -5.297 -16.102 -2.614 1.00 91.62 103 GLU A C 1
ATOM 827 O O . GLU A 1 103 ? -6.196 -16.145 -3.453 1.00 91.62 103 GLU A O 1
ATOM 832 N N . GLU A 1 104 ? -4.051 -16.530 -2.875 1.00 91.06 104 GLU A N 1
ATOM 833 C CA . GLU A 1 104 ? -3.594 -17.145 -4.142 1.00 91.06 104 GLU A CA 1
ATOM 834 C C . GLU A 1 104 ? -3.709 -16.232 -5.381 1.00 91.06 104 GLU A C 1
ATOM 836 O O . GLU A 1 104 ? -3.587 -16.679 -6.524 1.00 91.06 104 GLU A O 1
ATOM 841 N N . LYS A 1 105 ? -3.946 -14.931 -5.181 1.00 95.25 105 LYS A N 1
ATOM 842 C CA . LYS A 1 105 ? -3.985 -13.928 -6.249 1.00 95.25 105 LYS A CA 1
ATOM 843 C C . LYS A 1 105 ? -2.792 -13.001 -6.143 1.00 95.25 105 LYS A C 1
ATOM 845 O O . LYS A 1 105 ? -2.522 -12.450 -5.080 1.00 95.25 105 LYS A O 1
ATOM 850 N N . VAL A 1 106 ? -2.134 -12.784 -7.276 1.00 95.75 106 VAL A N 1
ATOM 851 C CA . VAL A 1 106 ? -1.011 -11.853 -7.402 1.00 95.75 106 VAL A CA 1
ATOM 852 C C . VAL A 1 106 ? -1.519 -10.494 -7.867 1.00 95.75 106 VAL A C 1
ATOM 854 O O . VAL A 1 106 ? -2.240 -10.390 -8.860 1.00 95.75 106 VAL A O 1
ATOM 857 N N . TYR A 1 107 ? -1.095 -9.450 -7.167 1.00 95.50 107 TYR A N 1
ATOM 858 C CA . TYR A 1 107 ? -1.427 -8.063 -7.444 1.00 95.50 107 TYR A CA 1
ATOM 859 C C . TYR A 1 107 ? -0.152 -7.279 -7.736 1.00 95.50 107 TYR A C 1
ATOM 861 O O . TYR A 1 107 ? 0.734 -7.140 -6.891 1.00 95.50 107 TYR A O 1
ATOM 869 N N . GLU A 1 108 ? -0.071 -6.740 -8.948 1.00 93.50 108 GLU A N 1
ATOM 870 C CA . GLU A 1 108 ? 0.973 -5.787 -9.327 1.00 93.50 108 GLU A CA 1
ATOM 871 C C . GLU A 1 108 ? 0.636 -4.367 -8.859 1.00 93.50 108 GLU A C 1
ATOM 873 O O . GLU A 1 108 ? 1.500 -3.621 -8.397 1.00 93.50 108 GLU A O 1
ATOM 878 N N . THR A 1 109 ? -0.644 -4.014 -8.959 1.00 95.25 109 THR A N 1
ATOM 879 C CA . THR A 1 109 ? -1.229 -2.810 -8.377 1.00 95.25 109 THR A CA 1
ATOM 880 C C . THR A 1 109 ? -1.955 -3.206 -7.106 1.00 95.25 109 THR A C 1
ATOM 882 O O . THR A 1 109 ? -2.854 -4.046 -7.143 1.00 95.25 109 THR A O 1
ATOM 885 N N . ILE A 1 110 ? -1.572 -2.597 -5.987 1.00 95.25 110 ILE A N 1
ATOM 886 C CA . ILE A 1 110 ? -2.207 -2.870 -4.699 1.00 95.25 110 ILE A CA 1
ATOM 887 C C . ILE A 1 110 ? -3.531 -2.111 -4.673 1.00 95.25 110 ILE A C 1
ATOM 889 O O . ILE A 1 110 ? -3.544 -0.881 -4.667 1.00 95.25 110 ILE A O 1
ATOM 893 N N . THR A 1 111 ? -4.636 -2.846 -4.718 1.00 97.19 111 THR A N 1
ATOM 894 C CA . THR A 1 111 ? -5.980 -2.287 -4.866 1.00 97.19 111 THR A CA 1
ATOM 895 C C . THR A 1 111 ? -6.502 -1.684 -3.563 1.00 97.19 111 THR A C 1
ATOM 897 O O . THR A 1 111 ? -6.096 -2.053 -2.457 1.00 97.19 111 THR A O 1
ATOM 900 N N . SER A 1 112 ? -7.438 -0.744 -3.684 1.00 98.06 112 SER A N 1
ATOM 901 C CA . SER A 1 112 ? -8.008 -0.021 -2.546 1.00 98.06 112 SER A CA 1
ATOM 902 C C . SER A 1 112 ? -8.710 -0.940 -1.548 1.00 98.06 112 SER A C 1
ATOM 904 O O . SER A 1 112 ? -8.626 -0.696 -0.347 1.00 98.06 112 SER A O 1
ATOM 906 N N . ASP A 1 113 ? -9.349 -2.022 -1.998 1.00 97.56 113 ASP A N 1
ATOM 907 C CA . ASP A 1 113 ? -10.004 -2.998 -1.123 1.00 97.56 113 ASP A CA 1
ATOM 908 C C . ASP A 1 113 ? -9.007 -3.722 -0.205 1.00 97.56 113 ASP A C 1
ATOM 910 O O . ASP A 1 113 ? -9.298 -3.907 0.979 1.00 97.56 113 ASP A O 1
ATOM 914 N N . LEU A 1 114 ? -7.803 -4.039 -0.698 1.00 97.94 114 LEU A N 1
ATOM 915 C CA . LEU A 1 114 ? -6.734 -4.633 0.110 1.00 97.94 114 LEU A CA 1
ATOM 916 C C . LEU A 1 114 ? -6.213 -3.643 1.157 1.00 97.94 114 LEU A C 1
ATOM 918 O O . LEU A 1 114 ? -6.057 -4.008 2.324 1.00 97.94 114 LEU A O 1
ATOM 922 N N . VAL A 1 115 ? -6.007 -2.379 0.770 1.00 98.38 115 VAL A N 1
ATOM 923 C CA . VAL A 1 115 ? -5.567 -1.316 1.693 1.00 98.38 115 VAL A CA 1
ATOM 924 C C . VAL A 1 115 ? -6.628 -1.034 2.758 1.00 98.38 115 VAL A C 1
ATOM 926 O O . VAL A 1 115 ? -6.291 -0.915 3.935 1.00 98.38 115 VAL A O 1
ATOM 929 N N . VAL A 1 116 ? -7.913 -0.984 2.390 1.00 98.62 116 VAL A N 1
ATOM 930 C CA . VAL A 1 116 ? -9.014 -0.821 3.352 1.00 98.62 116 VAL A CA 1
ATOM 931 C C . VAL A 1 116 ? -9.075 -2.016 4.302 1.00 98.62 116 VAL A C 1
ATOM 933 O O . VAL A 1 116 ? -9.132 -1.812 5.512 1.00 98.62 116 VAL A O 1
ATOM 936 N N . LYS A 1 117 ? -9.021 -3.255 3.793 1.00 98.19 117 LYS A N 1
ATOM 937 C CA . LYS A 1 117 ? -9.047 -4.477 4.616 1.00 98.19 117 LYS A CA 1
ATOM 938 C C . LYS A 1 117 ? -7.912 -4.475 5.644 1.00 98.19 117 LYS A C 1
ATOM 940 O O . LYS A 1 117 ? -8.169 -4.650 6.834 1.00 98.19 117 LYS A O 1
ATOM 945 N N . ALA A 1 118 ? -6.684 -4.201 5.206 1.00 98.19 118 ALA A N 1
ATOM 946 C CA . ALA A 1 118 ? -5.524 -4.106 6.087 1.00 98.19 118 ALA A CA 1
ATOM 947 C C . ALA A 1 118 ? -5.647 -2.947 7.096 1.00 98.19 118 ALA A C 1
ATOM 949 O O . ALA A 1 118 ? -5.401 -3.134 8.288 1.00 98.19 118 ALA A O 1
ATOM 950 N N . GLY A 1 119 ? -6.106 -1.773 6.650 1.00 98.12 119 GLY A N 1
ATOM 951 C CA . GLY A 1 119 ? -6.340 -0.607 7.505 1.00 98.12 119 GLY A CA 1
ATOM 952 C C . GLY A 1 119 ? -7.379 -0.856 8.601 1.00 98.12 119 GLY A C 1
ATOM 953 O O . GLY A 1 119 ? -7.194 -0.410 9.731 1.00 98.12 119 GLY A O 1
ATOM 954 N N . MET A 1 120 ? -8.435 -1.622 8.312 1.00 98.00 120 MET A N 1
ATOM 955 C CA . MET A 1 120 ? -9.427 -2.020 9.317 1.00 98.00 120 MET A CA 1
ATOM 956 C C . MET A 1 120 ? -8.831 -2.964 10.366 1.00 98.00 120 MET A C 1
ATOM 958 O O . MET A 1 120 ? -9.075 -2.774 11.557 1.00 98.00 120 MET A O 1
ATOM 962 N N . PHE A 1 121 ? -8.020 -3.950 9.961 1.00 97.44 121 PHE A N 1
ATOM 963 C CA . PHE A 1 121 ? -7.327 -4.823 10.917 1.00 97.44 121 PHE A CA 1
ATOM 964 C C . PHE A 1 121 ? -6.369 -4.037 11.820 1.00 97.44 121 PHE A C 1
ATOM 966 O O . PHE A 1 121 ? -6.355 -4.246 13.035 1.00 97.44 121 PHE A O 1
ATOM 973 N N . ALA A 1 122 ? -5.626 -3.089 11.250 1.00 97.31 122 ALA A N 1
ATOM 974 C CA . ALA A 1 122 ? -4.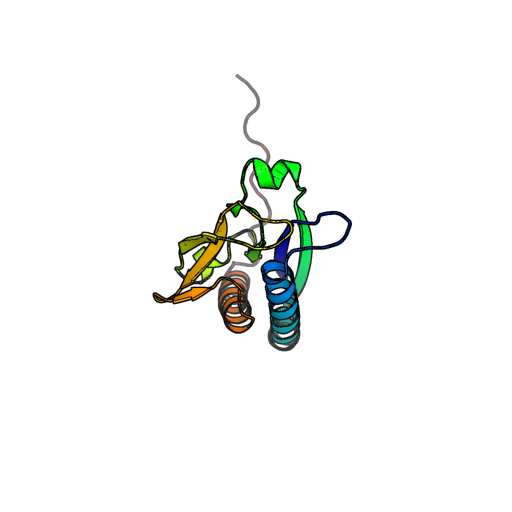748 -2.212 12.012 1.00 97.31 122 ALA A CA 1
ATOM 975 C C . ALA A 1 122 ? -5.521 -1.313 12.987 1.00 97.31 122 ALA A C 1
ATOM 977 O O . ALA A 1 122 ? -5.171 -1.236 14.165 1.00 97.31 122 ALA A O 1
ATOM 978 N N . ALA A 1 123 ? -6.630 -0.713 12.549 1.00 96.44 123 ALA A N 1
ATOM 979 C CA . ALA A 1 123 ? -7.495 0.089 13.409 1.00 96.44 123 ALA A CA 1
ATOM 980 C C . ALA A 1 123 ? -8.087 -0.722 14.576 1.00 96.44 123 ALA A C 1
ATOM 982 O O . ALA A 1 123 ? -8.125 -0.232 15.705 1.00 96.44 123 ALA A O 1
ATOM 983 N N . LEU A 1 124 ? -8.499 -1.974 14.347 1.00 94.44 124 LEU A N 1
ATOM 984 C CA . LEU A 1 124 ? -8.956 -2.866 15.420 1.00 94.44 124 LEU A CA 1
ATOM 985 C C . LEU A 1 124 ? -7.848 -3.130 16.445 1.00 94.44 124 LEU A C 1
ATOM 987 O O . LEU A 1 124 ? -8.104 -3.077 17.648 1.00 94.44 124 LEU A O 1
ATOM 991 N N . ASN A 1 125 ? -6.613 -3.352 15.989 1.00 92.94 125 ASN A N 1
ATOM 992 C CA . ASN A 1 125 ? -5.465 -3.495 16.883 1.00 92.94 125 ASN A CA 1
ATOM 993 C C . ASN A 1 125 ? -5.203 -2.221 17.693 1.00 92.94 125 ASN A C 1
ATOM 995 O O . ASN A 1 125 ? -4.967 -2.312 18.896 1.00 92.94 125 ASN A O 1
ATOM 999 N N . LEU A 1 126 ? -5.323 -1.039 17.082 1.00 91.81 126 LEU A N 1
ATOM 1000 C CA . LEU A 1 126 ? -5.220 0.233 17.798 1.00 91.81 126 LEU A CA 1
ATOM 1001 C C . LEU A 1 126 ? -6.300 0.370 18.867 1.00 91.81 126 LEU A C 1
ATOM 1003 O O . LEU A 1 126 ? -6.002 0.820 19.970 1.00 91.81 126 LEU A O 1
ATOM 1007 N N . ILE A 1 127 ? -7.545 -0.014 18.576 1.00 90.06 127 ILE A N 1
ATOM 1008 C CA . ILE A 1 127 ? -8.657 0.034 19.536 1.00 90.06 127 ILE A CA 1
ATOM 1009 C C . ILE A 1 127 ? -8.400 -0.912 20.712 1.00 90.06 127 ILE A C 1
ATOM 1011 O O . ILE A 1 127 ? -8.584 -0.499 21.856 1.00 90.06 127 ILE A O 1
ATOM 1015 N N . ASN A 1 128 ? -7.934 -2.129 20.427 1.00 86.62 128 ASN A N 1
ATOM 1016 C CA . ASN A 1 128 ? -7.692 -3.176 21.418 1.00 86.62 128 ASN A CA 1
ATOM 1017 C C . ASN A 1 128 ? -6.407 -2.976 22.232 1.00 86.62 128 ASN A C 1
ATOM 1019 O O . ASN A 1 128 ? -6.269 -3.593 23.289 1.00 86.62 128 ASN A O 1
ATOM 1023 N N . LYS A 1 129 ? -5.472 -2.130 21.778 1.00 79.81 129 LYS A N 1
ATOM 1024 C CA . LYS A 1 129 ? -4.285 -1.787 22.565 1.00 79.81 129 LYS A CA 1
ATOM 1025 C C . LYS A 1 129 ? -4.722 -1.008 23.819 1.00 79.81 129 LYS A C 1
ATOM 1027 O O . LYS A 1 129 ? -5.413 0.013 23.674 1.00 79.81 129 LYS A O 1
ATOM 1032 N N . PRO A 1 130 ? -4.367 -1.465 25.037 1.00 67.06 130 PRO A N 1
ATOM 1033 C CA . PRO A 1 130 ? -4.687 -0.738 26.258 1.00 67.06 130 PRO A CA 1
ATOM 1034 C C . PRO A 1 130 ? -4.067 0.661 26.193 1.00 67.06 130 PRO A C 1
ATOM 1036 O O . PRO A 1 130 ? -2.941 0.832 25.738 1.00 67.06 130 PRO A O 1
ATOM 1039 N N . CYS A 1 131 ? -4.812 1.675 26.630 1.00 57.31 131 CYS A N 1
ATOM 1040 C CA . CYS A 1 131 ? -4.444 3.092 26.511 1.00 57.31 131 CYS A CA 1
ATOM 1041 C C . CYS A 1 131 ? -3.240 3.524 27.382 1.00 57.31 131 CYS A C 1
ATOM 1043 O O . CYS A 1 131 ? -3.061 4.718 27.596 1.00 57.31 131 CYS A O 1
ATOM 1045 N N . CYS A 1 132 ? -2.464 2.582 27.921 1.00 46.91 132 CYS A N 1
ATOM 1046 C CA . CYS A 1 132 ? -1.396 2.812 28.892 1.00 46.91 132 CYS A CA 1
ATOM 1047 C C . CYS A 1 132 ? -0.214 1.870 28.614 1.00 46.91 132 CYS A C 1
ATOM 1049 O O . CYS A 1 132 ? 0.117 1.025 29.437 1.00 46.91 132 CYS A O 1
ATOM 1051 N N . GLU A 1 133 ? 0.386 1.977 27.436 1.00 47.94 133 GLU A N 1
ATOM 1052 C CA . GLU A 1 133 ? 1.769 1.544 27.212 1.00 47.94 133 GLU A CA 1
ATOM 1053 C C . GLU A 1 133 ? 2.466 2.721 26.534 1.00 47.94 133 GLU A C 1
ATOM 1055 O O . GLU A 1 133 ? 2.624 2.748 25.313 1.00 47.94 133 GLU A O 1
ATOM 1060 N N . ASP A 1 134 ? 2.754 3.742 27.343 1.00 47.41 134 ASP A N 1
ATOM 1061 C CA . ASP A 1 134 ? 3.748 4.755 27.008 1.00 47.41 134 ASP A CA 1
ATOM 1062 C C . ASP A 1 134 ? 5.135 4.095 27.043 1.00 47.41 134 ASP A C 1
ATOM 1064 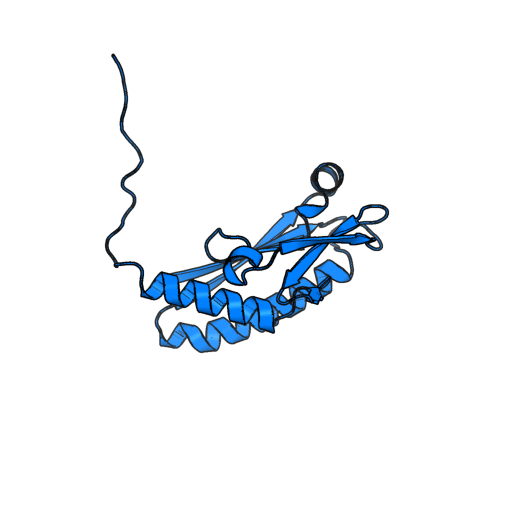O O . ASP A 1 134 ? 5.377 3.153 27.800 1.00 47.41 134 ASP A O 1
ATOM 1068 N N . ASP A 1 135 ? 6.017 4.586 26.183 1.00 51.03 135 ASP A N 1
ATOM 1069 C CA . ASP A 1 135 ? 7.382 4.130 25.946 1.00 51.03 135 ASP A CA 1
ATOM 1070 C C . ASP A 1 135 ? 8.209 3.905 27.232 1.00 51.03 135 ASP A C 1
ATOM 1072 O O . ASP A 1 135 ? 8.872 4.809 27.735 1.00 51.03 135 ASP A O 1
ATOM 1076 N N . GLU A 1 136 ? 8.264 2.668 27.732 1.00 48.19 136 GLU A N 1
ATOM 1077 C CA . GLU A 1 136 ? 9.337 2.207 28.621 1.00 48.19 136 GLU A CA 1
ATOM 1078 C C . GLU A 1 136 ? 10.247 1.231 27.868 1.00 48.19 136 GLU A C 1
ATOM 1080 O O . GLU A 1 136 ? 10.202 0.018 28.068 1.00 48.19 136 GLU A O 1
ATOM 1085 N N . ASN A 1 137 ? 11.089 1.758 26.973 1.00 46.47 137 ASN A N 1
ATOM 1086 C CA . ASN A 1 137 ? 12.357 1.099 26.647 1.00 46.47 137 ASN A CA 1
ATOM 1087 C C . ASN A 1 137 ? 13.399 2.052 26.037 1.00 46.47 137 ASN A C 1
ATOM 1089 O O . ASN A 1 137 ? 13.978 1.789 24.989 1.00 46.47 137 ASN A O 1
ATOM 1093 N N . GLU A 1 138 ? 13.709 3.138 26.742 1.00 47.19 138 GLU A N 1
ATOM 1094 C CA . GLU A 1 138 ? 15.039 3.744 26.660 1.00 47.19 138 GLU A CA 1
ATOM 1095 C C . GLU A 1 138 ? 15.604 3.890 28.074 1.00 47.19 138 GLU A C 1
ATOM 1097 O O . GLU A 1 138 ? 15.213 4.770 28.836 1.00 47.19 138 GLU A O 1
ATOM 1102 N N . GLY A 1 139 ? 16.546 3.010 28.427 1.00 49.44 139 GLY A N 1
ATOM 1103 C CA . GLY A 1 139 ? 17.457 3.263 29.543 1.00 49.44 139 GLY A CA 1
ATOM 1104 C C . GLY A 1 139 ? 17.607 2.153 30.577 1.00 49.44 139 GLY A C 1
ATOM 1105 O O . GLY A 1 139 ? 17.338 2.386 31.745 1.00 49.44 139 GLY A O 1
ATOM 1106 N N . GLN A 1 140 ? 18.156 1.002 30.186 1.00 43.78 140 GLN A N 1
ATOM 1107 C CA . GLN A 1 140 ? 19.053 0.170 31.008 1.00 43.78 140 GLN A CA 1
ATOM 1108 C C . GLN A 1 140 ? 20.009 -0.488 29.994 1.00 43.78 140 GLN A C 1
ATOM 1110 O O . GLN A 1 140 ? 19.557 -1.187 29.102 1.00 43.78 140 GLN A O 1
ATOM 1115 N N . SER A 1 141 ? 21.316 -0.236 29.955 1.00 39.88 141 SER A N 1
ATOM 1116 C CA . SER A 1 141 ? 22.257 -0.237 31.071 1.00 39.88 141 SER A CA 1
ATOM 1117 C C . SER A 1 141 ? 23.548 0.524 30.726 1.00 39.88 141 SER A C 1
ATOM 1119 O O . SER A 1 141 ? 24.237 0.185 29.763 1.00 39.88 141 SER A O 1
ATOM 1121 N N . ASN A 1 142 ? 23.921 1.481 31.576 1.00 47.41 142 ASN A N 1
ATOM 1122 C CA . ASN A 1 142 ? 25.312 1.890 31.755 1.00 47.41 142 ASN A CA 1
ATOM 1123 C C . ASN A 1 142 ? 26.012 0.901 32.706 1.00 47.41 142 ASN A C 1
ATOM 1125 O O . ASN A 1 142 ? 25.455 0.556 33.744 1.00 47.41 142 ASN A O 1
ATOM 1129 N N . THR A 1 143 ? 27.253 0.544 32.356 1.00 44.09 143 THR A N 1
ATOM 1130 C CA . THR A 1 143 ? 28.397 0.203 33.236 1.00 44.09 143 THR A CA 1
ATOM 1131 C C . THR A 1 143 ? 28.226 -0.827 34.359 1.00 44.09 143 THR A C 1
ATOM 1133 O O . THR A 1 143 ? 27.645 -0.539 35.403 1.00 44.09 143 THR A O 1
ATOM 1136 N N . THR A 1 144 ? 28.961 -1.937 34.246 1.00 53.12 144 THR A N 1
ATOM 1137 C CA . THR A 1 144 ? 30.125 -2.248 35.107 1.00 53.12 144 THR A CA 1
ATOM 1138 C C . THR A 1 144 ? 31.091 -3.136 34.332 1.00 53.12 144 THR A C 1
ATOM 1140 O O . THR A 1 144 ? 30.602 -4.073 33.665 1.00 53.12 144 THR A O 1
#